Protein AF-A0A2W6Y770-F1 (afdb_monomer_lite)

pLDDT: mean 80.85, std 11.92, range [47.16, 93.75]

Radius of gyration: 29.93 Å; chains: 1; bounding box: 61×35×97 Å

Structure (mmCIF, N/CA/C/O backbone):
data_AF-A0A2W6Y770-F1
#
_entry.id   AF-A0A2W6Y770-F1
#
loop_
_atom_site.group_PDB
_atom_site.id
_atom_site.type_symbol
_atom_site.label_atom_id
_atom_site.label_alt_id
_atom_site.label_comp_id
_atom_site.label_asym_id
_atom_site.label_entity_id
_atom_site.label_seq_id
_atom_site.pdbx_PDB_ins_code
_atom_site.Cartn_x
_atom_site.Cartn_y
_atom_site.Cartn_z
_atom_site.occupancy
_atom_site.B_iso_or_equiv
_atom_site.auth_seq_id
_atom_site.auth_comp_id
_atom_site.auth_asym_id
_atom_site.auth_atom_id
_atom_site.pdbx_PDB_model_num
ATOM 1 N N . MET A 1 1 ? 20.955 4.130 -26.581 1.00 52.50 1 MET A N 1
ATOM 2 C CA . MET A 1 1 ? 20.050 2.988 -26.335 1.00 52.50 1 MET A CA 1
ATOM 3 C C . MET A 1 1 ? 18.951 3.491 -25.414 1.00 52.50 1 MET A C 1
ATOM 5 O O . MET A 1 1 ? 19.266 4.302 -24.551 1.00 52.50 1 MET A O 1
ATOM 9 N N . GLY A 1 2 ? 17.689 3.165 -25.694 1.00 76.75 2 GLY A N 1
ATOM 10 C CA . GLY A 1 2 ? 16.543 3.661 -24.925 1.00 76.75 2 GLY A CA 1
ATOM 11 C C . GLY A 1 2 ? 16.327 2.867 -23.639 1.00 76.75 2 GLY A C 1
ATOM 12 O O . GLY A 1 2 ? 16.864 1.774 -23.494 1.00 76.75 2 GLY A O 1
ATOM 13 N N . ILE A 1 3 ? 15.546 3.434 -22.725 1.00 78.56 3 ILE A N 1
ATOM 14 C CA . ILE A 1 3 ? 15.086 2.757 -21.512 1.00 78.56 3 ILE A CA 1
ATOM 15 C C . ILE A 1 3 ? 13.915 1.858 -21.916 1.00 78.56 3 ILE A C 1
ATOM 17 O O . ILE A 1 3 ? 13.007 2.339 -22.596 1.00 78.56 3 ILE A O 1
ATOM 21 N N . GLU A 1 4 ? 13.923 0.585 -21.523 1.00 82.25 4 GLU A N 1
ATOM 22 C CA . GLU A 1 4 ? 12.773 -0.304 -21.722 1.00 82.25 4 GLU A CA 1
ATOM 23 C C . GLU A 1 4 ? 11.864 -0.245 -20.485 1.00 82.25 4 GLU A C 1
ATOM 25 O O . GLU A 1 4 ? 12.241 -0.762 -19.431 1.00 82.25 4 GLU A O 1
ATOM 30 N N . PRO A 1 5 ? 10.697 0.420 -20.563 1.00 81.00 5 PRO A N 1
ATOM 31 C CA . PRO A 1 5 ? 9.800 0.551 -19.424 1.00 81.00 5 PRO A CA 1
ATOM 32 C C . PRO A 1 5 ? 9.139 -0.786 -19.072 1.00 81.00 5 PRO A C 1
ATOM 34 O O . PRO A 1 5 ? 8.917 -1.638 -19.932 1.00 81.00 5 PRO A O 1
ATOM 37 N N . VAL A 1 6 ? 8.765 -0.933 -17.799 1.00 83.69 6 VAL A N 1
ATOM 38 C CA . VAL A 1 6 ? 8.001 -2.090 -17.310 1.00 83.69 6 VAL A CA 1
ATOM 39 C C . VAL A 1 6 ? 6.655 -2.163 -18.038 1.00 83.69 6 VAL A C 1
ATOM 41 O O . VAL A 1 6 ? 6.003 -1.137 -18.249 1.00 83.69 6 VAL A O 1
ATOM 44 N N . ASN A 1 7 ? 6.219 -3.368 -18.414 1.00 87.75 7 ASN A N 1
ATOM 45 C CA . ASN A 1 7 ? 4.924 -3.558 -19.062 1.00 87.75 7 ASN A CA 1
ATOM 46 C C . ASN A 1 7 ? 3.780 -3.170 -18.099 1.00 87.75 7 ASN A C 1
ATOM 48 O O . ASN A 1 7 ? 3.612 -3.818 -17.062 1.00 87.75 7 ASN A O 1
ATOM 52 N N . PRO A 1 8 ? 2.949 -2.161 -18.429 1.00 85.19 8 PRO A N 1
ATOM 53 C CA . PRO A 1 8 ? 1.912 -1.660 -17.529 1.00 85.19 8 PRO A CA 1
ATOM 54 C C . PRO A 1 8 ? 0.798 -2.673 -17.234 1.00 85.19 8 PRO A C 1
ATOM 56 O O . PRO A 1 8 ? 0.101 -2.524 -16.234 1.00 85.19 8 PRO A O 1
ATOM 59 N N . PHE A 1 9 ? 0.616 -3.697 -18.072 1.00 88.56 9 PHE A N 1
ATOM 60 C CA . PHE A 1 9 ? -0.452 -4.691 -17.914 1.00 88.56 9 PHE A CA 1
ATOM 61 C C . PHE A 1 9 ? -0.051 -5.909 -17.071 1.00 88.56 9 PHE A C 1
ATOM 63 O O . PHE A 1 9 ? -0.874 -6.796 -16.855 1.00 88.56 9 PHE A O 1
ATOM 70 N N . GLU A 1 10 ? 1.190 -5.950 -16.584 1.00 90.44 10 GLU A N 1
ATOM 71 C CA . GLU A 1 10 ? 1.710 -7.044 -15.762 1.00 90.44 10 GLU A CA 1
ATOM 72 C C . GLU A 1 10 ? 1.686 -6.668 -14.268 1.00 90.44 10 GLU A C 1
ATOM 74 O O . GLU A 1 10 ? 0.619 -6.466 -13.681 1.00 90.44 10 GLU A O 1
ATOM 79 N N . LEU A 1 11 ? 2.862 -6.556 -13.639 1.00 87.94 11 LEU A N 1
ATOM 80 C CA . LEU A 1 11 ? 3.017 -6.215 -12.223 1.00 87.94 11 LEU A CA 1
ATOM 81 C C . LEU A 1 11 ? 2.380 -4.858 -11.843 1.00 87.94 11 LEU A C 1
ATOM 83 O O . LEU A 1 11 ? 1.696 -4.818 -10.816 1.00 87.94 11 LEU A O 1
ATOM 87 N N . PRO A 1 12 ? 2.484 -3.778 -12.651 1.00 88.69 12 PRO A N 1
ATOM 88 C CA . PRO A 1 12 ? 1.830 -2.501 -12.340 1.00 88.69 12 PRO A CA 1
ATOM 89 C C . PRO A 1 12 ? 0.300 -2.594 -12.241 1.00 88.69 12 PRO A C 1
ATOM 91 O O . PRO A 1 12 ? -0.317 -1.989 -11.354 1.00 88.69 12 PRO A O 1
ATOM 94 N N . LEU A 1 13 ? -0.335 -3.371 -13.125 1.00 90.25 13 LEU A N 1
ATOM 95 C CA . LEU A 1 13 ? -1.786 -3.564 -13.115 1.00 90.25 13 LEU A CA 1
ATOM 96 C C . LEU A 1 13 ? -2.226 -4.331 -11.868 1.00 90.25 13 LEU A C 1
ATOM 98 O O . LEU A 1 13 ? -3.179 -3.927 -11.198 1.00 90.25 13 LEU A O 1
ATOM 102 N N . LEU A 1 14 ? -1.505 -5.402 -11.523 1.00 90.75 14 LEU A N 1
ATOM 103 C CA . LEU A 1 14 ? -1.757 -6.167 -10.303 1.00 90.75 14 LEU A CA 1
ATOM 104 C C . LEU A 1 14 ? -1.657 -5.272 -9.059 1.00 90.75 14 LEU A C 1
ATOM 106 O O . LEU A 1 14 ? -2.557 -5.274 -8.217 1.00 90.75 14 LEU A O 1
ATOM 110 N N . ASN A 1 15 ? -0.610 -4.451 -8.985 1.00 90.81 15 ASN A N 1
ATOM 111 C CA . ASN A 1 15 ? -0.405 -3.490 -7.904 1.00 90.81 15 ASN A CA 1
ATOM 112 C C . ASN A 1 15 ? -1.552 -2.472 -7.801 1.00 90.81 15 ASN A C 1
ATOM 114 O O . ASN A 1 15 ? -2.021 -2.175 -6.700 1.00 90.81 15 ASN A O 1
ATOM 118 N N . THR A 1 16 ? -2.078 -2.007 -8.936 1.00 90.44 16 THR A N 1
ATOM 119 C CA . THR A 1 16 ? -3.246 -1.112 -8.977 1.00 90.44 16 THR A CA 1
ATOM 120 C C . THR A 1 16 ? -4.503 -1.788 -8.424 1.00 90.44 16 THR A C 1
ATOM 122 O O . THR A 1 16 ? -5.224 -1.196 -7.617 1.00 90.44 16 THR A O 1
ATOM 125 N N . VAL A 1 17 ? -4.760 -3.043 -8.803 1.00 93.75 17 VAL A N 1
ATOM 126 C CA . VAL A 1 17 ? -5.908 -3.816 -8.296 1.00 93.75 17 VAL A CA 1
ATOM 127 C C . VAL A 1 17 ? -5.800 -4.041 -6.786 1.00 93.75 17 VAL A C 1
ATOM 129 O O . VAL A 1 17 ? -6.798 -3.891 -6.073 1.00 93.75 17 VAL A O 1
ATOM 132 N N . ILE A 1 18 ? -4.603 -4.352 -6.280 1.00 92.31 18 ILE A N 1
ATOM 133 C CA . ILE A 1 18 ? -4.359 -4.525 -4.841 1.00 92.31 18 ILE A CA 1
ATOM 134 C C . ILE A 1 18 ? -4.618 -3.213 -4.091 1.00 92.31 18 ILE A C 1
ATOM 136 O O . ILE A 1 18 ? -5.322 -3.219 -3.078 1.00 92.31 18 ILE A O 1
ATOM 140 N N . LEU A 1 19 ? -4.115 -2.082 -4.598 1.00 88.69 19 LEU A N 1
ATOM 141 C CA . LEU A 1 19 ? -4.337 -0.768 -3.990 1.00 88.69 19 LEU A CA 1
ATOM 142 C C . LEU A 1 19 ? -5.822 -0.395 -3.955 1.00 88.69 19 LEU A C 1
ATOM 144 O O . LEU A 1 19 ? -6.330 -0.027 -2.894 1.00 88.69 19 LEU A O 1
ATOM 148 N N . LEU A 1 20 ? -6.542 -0.547 -5.069 1.00 92.69 20 LEU A N 1
ATOM 149 C CA . LEU A 1 20 ? -7.982 -0.274 -5.124 1.00 92.69 20 LEU A CA 1
ATOM 150 C C . LEU A 1 20 ? -8.767 -1.171 -4.161 1.00 92.69 20 LEU A C 1
ATOM 152 O O . LEU A 1 20 ? -9.645 -0.694 -3.439 1.00 92.69 20 LEU A O 1
ATOM 156 N N . SER A 1 21 ? -8.402 -2.452 -4.088 1.00 93.38 21 SER A N 1
ATOM 157 C CA . SER A 1 21 ? -9.007 -3.398 -3.148 1.00 93.38 21 SER A CA 1
ATOM 158 C C . SER A 1 21 ? -8.743 -2.995 -1.692 1.00 93.38 21 SER A C 1
ATOM 160 O O . SER A 1 21 ? -9.653 -3.054 -0.866 1.00 93.38 21 SER A O 1
ATOM 162 N N . SER A 1 22 ? -7.541 -2.497 -1.379 1.00 90.62 22 SER A N 1
ATOM 163 C CA . SER A 1 22 ? -7.210 -1.978 -0.044 1.00 90.62 22 SER A CA 1
ATOM 164 C C . SER A 1 22 ? -8.031 -0.727 0.320 1.00 90.62 22 SER A C 1
ATOM 166 O O . SER A 1 22 ? -8.484 -0.570 1.456 1.00 90.62 22 SER A O 1
ATOM 168 N N . GLY A 1 23 ? -8.316 0.130 -0.668 1.00 88.38 23 GLY A N 1
ATOM 169 C CA . GLY A 1 23 ? -9.214 1.279 -0.527 1.00 88.38 23 GLY A CA 1
ATOM 170 C C . GLY A 1 23 ? -10.654 0.864 -0.201 1.00 88.38 23 GLY A C 1
ATOM 171 O O . GLY A 1 23 ? -11.320 1.473 0.645 1.00 88.38 23 GLY A O 1
ATOM 172 N N . ALA A 1 24 ? -11.131 -0.223 -0.811 1.00 93.19 24 ALA A N 1
ATOM 173 C CA . ALA A 1 24 ? -12.440 -0.788 -0.499 1.00 93.19 24 ALA A CA 1
ATOM 174 C C . ALA A 1 24 ? -12.488 -1.373 0.926 1.00 93.19 24 ALA A C 1
ATOM 176 O O . ALA A 1 24 ? -13.443 -1.111 1.666 1.00 93.19 24 ALA A O 1
ATOM 177 N N . THR A 1 25 ? -11.452 -2.105 1.358 1.00 92.44 25 THR A N 1
ATOM 178 C CA . THR A 1 25 ? -11.412 -2.709 2.704 1.00 92.44 25 THR A CA 1
ATOM 179 C C . THR A 1 25 ? -11.328 -1.670 3.820 1.00 92.44 25 THR A C 1
ATOM 181 O O . THR A 1 25 ? -11.972 -1.848 4.859 1.00 92.44 25 THR A O 1
ATOM 184 N N . ILE A 1 26 ? -10.610 -0.558 3.618 1.00 89.62 26 ILE A N 1
ATOM 185 C CA . ILE A 1 26 ? -10.562 0.518 4.619 1.00 89.62 26 ILE A CA 1
ATOM 186 C C . ILE A 1 26 ? -11.874 1.308 4.663 1.00 89.62 26 ILE A C 1
ATOM 188 O O . ILE A 1 26 ? -12.318 1.699 5.741 1.00 89.62 26 ILE A O 1
ATOM 192 N N . THR A 1 27 ? -12.552 1.471 3.521 1.00 92.38 27 THR A N 1
ATOM 193 C CA . THR A 1 27 ? -13.893 2.078 3.468 1.00 92.38 27 THR A CA 1
ATOM 194 C C . THR A 1 27 ? -14.910 1.222 4.222 1.00 92.38 27 THR A C 1
ATOM 196 O O . THR A 1 27 ? -15.711 1.745 5.001 1.00 92.38 27 THR A O 1
ATOM 199 N N . TYR A 1 28 ? -14.835 -0.103 4.067 1.00 92.81 28 TYR A N 1
ATOM 200 C CA . TYR A 1 28 ? -15.619 -1.041 4.868 1.00 92.81 28 TYR A CA 1
ATOM 201 C C . TYR A 1 28 ? -15.318 -0.889 6.365 1.00 92.81 28 TYR A C 1
ATOM 203 O O . TYR A 1 28 ? -16.246 -0.741 7.161 1.00 92.81 28 TYR A O 1
ATOM 211 N N . ALA A 1 29 ? -14.037 -0.838 6.748 1.00 87.94 29 ALA A N 1
ATOM 212 C CA . ALA A 1 29 ? -13.633 -0.644 8.140 1.00 87.94 29 ALA A CA 1
ATOM 213 C C . ALA A 1 29 ? -14.201 0.657 8.734 1.00 87.94 29 ALA A C 1
ATOM 215 O O . ALA A 1 29 ? -14.720 0.660 9.853 1.00 87.94 29 ALA A O 1
ATOM 216 N N . HIS A 1 30 ? -14.141 1.748 7.967 1.00 87.12 30 HIS A N 1
ATOM 217 C CA . HIS A 1 30 ? -14.680 3.050 8.347 1.00 87.12 30 HIS A CA 1
ATOM 218 C C . HIS A 1 30 ? -16.200 2.999 8.552 1.00 87.12 30 HIS A C 1
ATOM 220 O O . HIS A 1 30 ? -16.711 3.467 9.570 1.00 87.12 30 HIS A O 1
ATOM 226 N N . HIS A 1 31 ? -16.930 2.365 7.636 1.00 91.25 31 HIS A N 1
ATOM 227 C CA . HIS A 1 31 ? -18.378 2.229 7.756 1.00 91.25 31 HIS A CA 1
ATOM 228 C C . HIS A 1 31 ? -18.797 1.316 8.924 1.00 91.25 31 HIS A C 1
ATOM 230 O O . HIS A 1 31 ? -19.748 1.638 9.639 1.00 91.25 31 HIS A O 1
ATOM 236 N N . SER A 1 32 ? -18.069 0.224 9.184 1.00 89.88 32 SER A N 1
ATOM 237 C CA . SER A 1 32 ? -18.272 -0.610 10.379 1.00 89.88 32 SER A CA 1
ATOM 238 C C . SER A 1 32 ? -18.027 0.172 11.670 1.00 89.88 32 SER A C 1
ATOM 240 O O . SER A 1 32 ? -18.789 0.023 12.625 1.00 89.88 32 SER A O 1
ATOM 242 N N . LEU A 1 33 ? -17.022 1.057 11.691 1.00 86.06 33 LEU A N 1
ATOM 243 C CA . LEU A 1 33 ? -16.740 1.909 12.845 1.00 86.06 33 LEU A CA 1
ATOM 244 C C . LEU A 1 33 ? -17.892 2.883 13.135 1.00 86.06 33 LEU A C 1
ATOM 246 O O . LEU A 1 33 ? -18.288 3.012 14.292 1.00 86.06 33 LEU A O 1
ATOM 250 N N . ILE A 1 34 ? -18.465 3.514 12.101 1.00 88.50 34 ILE A N 1
ATOM 251 C CA . ILE A 1 34 ? -19.632 4.410 12.232 1.00 88.50 34 ILE A CA 1
ATOM 252 C C . ILE A 1 34 ? -20.856 3.653 12.765 1.00 88.50 34 ILE A C 1
ATOM 254 O O . ILE A 1 34 ? -21.598 4.176 13.592 1.00 88.50 34 ILE A O 1
ATOM 258 N N . LYS A 1 35 ? -21.049 2.401 12.338 1.00 91.38 35 LYS A N 1
ATOM 259 C CA . LYS A 1 35 ? -22.137 1.529 12.811 1.00 91.38 35 LYS A CA 1
ATOM 260 C C . LYS A 1 35 ? -21.926 0.966 14.222 1.00 91.38 35 LYS A C 1
ATOM 262 O O . LYS A 1 35 ? -22.785 0.240 14.712 1.00 91.38 35 LYS A O 1
ATOM 267 N N . GLY A 1 36 ? -20.793 1.252 14.867 1.00 88.38 36 GLY A N 1
ATOM 268 C CA . GLY A 1 36 ? -20.438 0.687 16.171 1.00 88.38 36 GLY A CA 1
ATOM 269 C C . GLY A 1 36 ? -19.980 -0.778 16.125 1.00 88.38 36 GLY A C 1
ATOM 270 O O . GLY A 1 36 ? -19.711 -1.364 17.176 1.00 88.38 36 GLY A O 1
ATOM 271 N N . ASP A 1 37 ? -19.832 -1.376 14.937 1.00 89.88 37 ASP A N 1
ATOM 272 C CA . ASP A 1 37 ? -19.287 -2.725 14.776 1.00 89.88 37 ASP A CA 1
ATOM 273 C C . ASP A 1 37 ? -17.757 -2.701 14.863 1.00 89.88 37 ASP A C 1
ATOM 275 O O . ASP A 1 37 ? -17.018 -2.571 13.879 1.00 89.88 37 ASP A O 1
ATOM 279 N N . ARG A 1 38 ? -17.268 -2.868 16.093 1.00 86.00 38 ARG A N 1
ATOM 280 C CA . ARG A 1 38 ? -15.834 -2.913 16.383 1.00 86.00 38 ARG A CA 1
ATOM 281 C C . ARG A 1 38 ? -15.129 -4.088 15.701 1.00 86.00 38 ARG A C 1
ATOM 283 O O . ARG A 1 38 ? -13.967 -3.939 15.326 1.00 86.00 38 ARG A O 1
ATOM 290 N N . LYS A 1 39 ? -15.784 -5.246 15.557 1.00 85.94 39 LYS A N 1
ATOM 291 C CA . LYS A 1 39 ? -15.154 -6.425 14.941 1.00 85.94 39 LYS A CA 1
ATOM 292 C C . LYS A 1 39 ? -14.947 -6.179 13.449 1.00 85.94 39 LYS A C 1
ATOM 294 O O . LYS A 1 39 ? -13.827 -6.346 12.973 1.00 85.94 39 LYS A O 1
ATOM 299 N N . GLY A 1 40 ? -15.973 -5.694 12.747 1.00 87.06 40 GLY A N 1
ATOM 300 C CA . GLY A 1 40 ? -15.879 -5.319 11.334 1.00 87.06 40 GLY A CA 1
ATOM 301 C C . GLY A 1 40 ? -14.813 -4.254 11.065 1.00 87.06 40 GLY A C 1
ATOM 302 O O . GLY A 1 40 ? -14.013 -4.410 10.143 1.00 87.06 40 GLY A O 1
ATOM 303 N N . ALA A 1 41 ? -14.721 -3.232 11.923 1.00 85.44 41 ALA A N 1
ATOM 304 C CA . ALA A 1 41 ? -13.697 -2.191 11.807 1.00 85.44 41 ALA A CA 1
ATOM 305 C C . ALA A 1 41 ? -12.267 -2.747 11.947 1.00 85.44 41 ALA A C 1
ATOM 307 O O . ALA A 1 41 ? -11.375 -2.399 11.169 1.00 85.44 41 ALA A O 1
ATOM 308 N N . ILE A 1 42 ? -12.046 -3.645 12.914 1.00 85.25 42 ILE A N 1
ATOM 309 C CA . ILE A 1 42 ? -10.743 -4.295 13.113 1.00 85.25 42 ILE A CA 1
ATOM 310 C C . ILE A 1 42 ? -10.410 -5.197 11.921 1.00 85.25 42 ILE A C 1
ATOM 312 O O . ILE A 1 42 ? -9.320 -5.073 11.366 1.00 85.25 42 ILE A O 1
ATOM 316 N N . TYR A 1 43 ? -11.337 -6.056 11.484 1.00 88.69 43 TYR A N 1
ATOM 317 C CA . TYR A 1 43 ? -11.094 -6.955 10.354 1.00 88.69 43 TYR A CA 1
ATOM 318 C C . TYR A 1 43 ? -10.800 -6.194 9.060 1.00 88.69 43 TYR A C 1
ATOM 320 O O . TYR A 1 43 ? -9.809 -6.497 8.401 1.00 88.69 43 TYR A O 1
ATOM 328 N N . GLY A 1 44 ? -11.587 -5.167 8.722 1.00 90.06 44 GLY A N 1
ATOM 329 C CA . GLY A 1 44 ? -11.344 -4.362 7.520 1.00 90.06 44 GLY A CA 1
ATOM 330 C C . GLY A 1 44 ? -9.985 -3.651 7.548 1.00 90.06 44 GLY A C 1
ATOM 331 O O . GLY A 1 44 ? -9.281 -3.607 6.537 1.00 90.06 44 GLY A O 1
ATOM 332 N N . THR A 1 45 ? -9.561 -3.174 8.722 1.00 85.94 45 THR A N 1
ATOM 333 C CA . THR A 1 45 ? -8.229 -2.574 8.897 1.00 85.94 45 THR A CA 1
ATOM 334 C C . THR A 1 45 ? -7.116 -3.614 8.719 1.00 85.94 45 THR A C 1
ATOM 336 O O . THR A 1 45 ? -6.144 -3.345 8.020 1.00 85.94 45 THR A O 1
ATOM 339 N N . ILE A 1 46 ? -7.267 -4.819 9.284 1.00 88.44 46 ILE A N 1
ATOM 340 C CA . ILE A 1 46 ? -6.296 -5.917 9.124 1.00 88.44 46 ILE A CA 1
ATOM 341 C C . ILE A 1 46 ? -6.155 -6.314 7.650 1.00 88.44 46 ILE A C 1
ATOM 343 O O . ILE A 1 46 ? -5.033 -6.410 7.156 1.00 88.44 46 ILE A O 1
ATOM 347 N N . PHE A 1 47 ? -7.269 -6.494 6.932 1.00 91.00 47 PHE A N 1
ATOM 348 C CA . PHE A 1 47 ? -7.231 -6.805 5.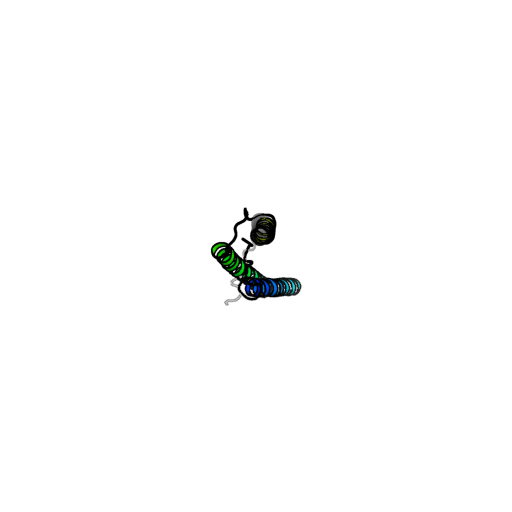500 1.00 91.00 47 PHE A CA 1
ATOM 349 C C . PHE A 1 47 ? -6.536 -5.704 4.696 1.00 91.00 47 PHE A C 1
ATOM 351 O O . PHE A 1 47 ? -5.697 -6.008 3.855 1.00 91.00 47 PHE A O 1
ATOM 358 N N . THR A 1 48 ? -6.804 -4.434 5.007 1.00 90.44 48 THR A N 1
ATOM 359 C CA . THR A 1 48 ? -6.129 -3.298 4.358 1.00 90.44 48 THR A CA 1
ATOM 360 C C . THR A 1 48 ? -4.608 -3.375 4.528 1.00 90.44 48 THR A C 1
ATOM 362 O O . THR A 1 48 ? -3.871 -3.240 3.553 1.00 90.44 48 THR A O 1
ATOM 365 N N . VAL A 1 49 ? -4.125 -3.643 5.747 1.00 86.69 49 VAL A N 1
ATOM 366 C CA . VAL A 1 49 ? -2.685 -3.772 6.038 1.00 86.69 49 VAL A CA 1
ATOM 367 C C . VAL A 1 49 ? -2.069 -4.982 5.330 1.00 86.69 49 VAL A C 1
ATOM 369 O O . VAL A 1 49 ? -0.945 -4.901 4.831 1.00 86.69 49 VAL A O 1
ATOM 372 N N . LEU A 1 50 ? -2.802 -6.093 5.247 1.00 90.19 50 LEU A N 1
ATOM 373 C CA . LEU A 1 50 ? -2.355 -7.292 4.543 1.00 90.19 50 LEU A CA 1
ATOM 374 C C . LEU A 1 50 ? -2.200 -7.024 3.041 1.00 90.19 50 LEU A C 1
ATOM 376 O O . LEU A 1 50 ? -1.150 -7.324 2.477 1.00 90.19 50 LEU A O 1
ATOM 380 N N . LEU A 1 51 ? -3.193 -6.390 2.408 1.00 89.81 51 LEU A N 1
ATOM 381 C CA . LEU A 1 51 ? -3.120 -6.005 0.995 1.00 89.81 51 LEU A CA 1
ATOM 382 C C . LEU A 1 51 ? -1.972 -5.016 0.739 1.00 89.81 51 LEU A C 1
ATOM 384 O O . LEU A 1 51 ? -1.222 -5.189 -0.218 1.00 89.81 51 LEU A O 1
ATOM 388 N N . ALA A 1 52 ? -1.770 -4.033 1.621 1.00 86.62 52 ALA A N 1
ATOM 389 C CA . ALA A 1 52 ? -0.649 -3.096 1.526 1.00 86.62 52 ALA A CA 1
ATOM 390 C C . ALA A 1 52 ? 0.729 -3.780 1.645 1.00 86.62 52 ALA A C 1
ATOM 392 O O . ALA A 1 52 ? 1.680 -3.408 0.953 1.00 86.62 52 ALA A O 1
ATOM 393 N N . SER A 1 53 ? 0.841 -4.805 2.494 1.00 87.50 53 SER A N 1
ATOM 394 C CA . SER A 1 53 ? 2.066 -5.607 2.621 1.00 87.50 53 SER A CA 1
ATOM 395 C C . SER A 1 53 ? 2.353 -6.393 1.340 1.00 87.50 53 SER A C 1
ATOM 397 O O . SER A 1 53 ? 3.488 -6.410 0.869 1.00 87.50 53 SER A O 1
ATOM 399 N N . ILE A 1 54 ? 1.315 -6.985 0.737 1.00 91.75 54 ILE A N 1
ATOM 400 C CA . ILE A 1 54 ? 1.422 -7.698 -0.545 1.00 91.75 54 ILE A CA 1
ATOM 401 C C . ILE A 1 54 ? 1.831 -6.738 -1.671 1.00 91.75 54 ILE A C 1
ATOM 403 O O . ILE A 1 54 ? 2.731 -7.060 -2.442 1.00 91.75 54 ILE A O 1
ATOM 407 N N . PHE A 1 55 ? 1.236 -5.543 -1.734 1.00 89.94 55 PHE A N 1
ATOM 408 C CA . PHE A 1 55 ? 1.645 -4.493 -2.674 1.00 89.94 55 PHE A CA 1
ATOM 409 C C . PHE A 1 55 ? 3.131 -4.140 -2.513 1.00 89.94 55 PHE A C 1
ATOM 411 O O . PHE A 1 55 ? 3.868 -4.111 -3.492 1.00 89.94 55 PHE A O 1
ATOM 418 N N . THR A 1 56 ? 3.597 -3.942 -1.275 1.00 87.81 56 THR A N 1
ATOM 419 C CA . THR A 1 56 ? 5.004 -3.601 -0.999 1.00 87.81 56 THR A CA 1
ATOM 420 C C . THR A 1 56 ? 5.957 -4.703 -1.469 1.00 87.81 56 THR A C 1
ATOM 422 O O . THR A 1 56 ? 7.017 -4.411 -2.021 1.00 87.81 56 THR A O 1
ATOM 425 N N . PHE A 1 57 ? 5.571 -5.970 -1.297 1.00 90.62 57 PHE A N 1
ATOM 426 C CA . PHE A 1 57 ? 6.339 -7.105 -1.802 1.00 90.62 57 PHE A CA 1
ATOM 427 C C . PHE A 1 57 ? 6.446 -7.089 -3.335 1.00 90.62 57 PHE A C 1
ATOM 429 O O . PHE A 1 57 ? 7.554 -7.137 -3.867 1.00 90.62 57 PHE A O 1
ATOM 436 N N . PHE A 1 58 ? 5.323 -6.963 -4.049 1.00 91.06 58 PHE A N 1
ATOM 437 C CA . PHE A 1 58 ? 5.334 -6.925 -5.516 1.00 91.06 58 PHE A CA 1
ATOM 438 C C . PHE A 1 58 ? 6.042 -5.687 -6.075 1.00 91.06 58 PHE A C 1
ATOM 440 O O . PHE A 1 58 ? 6.741 -5.798 -7.078 1.00 91.06 58 PHE A O 1
ATOM 447 N N . GLN A 1 59 ? 5.941 -4.537 -5.403 1.00 90.62 59 GLN A N 1
ATOM 448 C CA . GLN A 1 59 ? 6.696 -3.333 -5.756 1.00 90.62 59 GLN A CA 1
ATOM 449 C C . GLN A 1 59 ? 8.214 -3.557 -5.636 1.00 90.62 59 GLN A C 1
ATOM 451 O O . GLN A 1 59 ? 8.981 -3.105 -6.483 1.00 90.62 59 GLN A O 1
ATOM 456 N N . GLY A 1 60 ? 8.663 -4.299 -4.617 1.00 89.38 60 GLY A N 1
ATOM 457 C CA . GLY A 1 60 ? 10.069 -4.690 -4.475 1.00 89.38 60 GLY A CA 1
ATOM 458 C C . GLY A 1 60 ? 10.540 -5.646 -5.576 1.00 89.38 60 GLY A C 1
ATOM 459 O O . GLY A 1 60 ? 11.651 -5.496 -6.085 1.00 89.38 60 GLY A O 1
ATOM 460 N N . VAL A 1 61 ? 9.687 -6.592 -5.987 1.00 91.50 61 VAL A N 1
ATOM 461 C CA . VAL A 1 61 ? 9.974 -7.481 -7.126 1.00 91.50 61 VAL A CA 1
ATOM 462 C C . VAL A 1 61 ? 10.112 -6.672 -8.411 1.00 91.50 61 VAL A C 1
ATOM 464 O O . VAL A 1 61 ? 11.107 -6.842 -9.112 1.00 91.50 61 VAL A O 1
ATOM 467 N N . GLU A 1 62 ? 9.184 -5.753 -8.683 1.00 89.75 62 GLU A N 1
ATOM 468 C CA . GLU A 1 62 ? 9.239 -4.859 -9.844 1.00 89.75 62 GLU A CA 1
ATOM 469 C C . GLU A 1 62 ? 10.561 -4.080 -9.897 1.00 89.75 62 GLU A C 1
ATOM 471 O O . GLU A 1 62 ? 11.224 -4.056 -10.934 1.00 89.75 62 GLU A O 1
ATOM 476 N N . TYR A 1 63 ? 11.007 -3.523 -8.768 1.00 90.00 63 TYR A N 1
ATO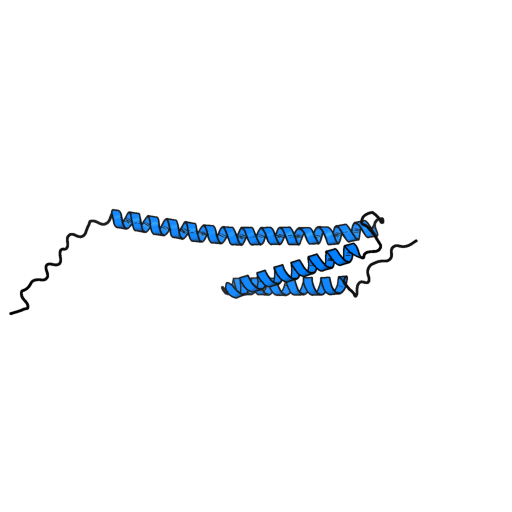M 477 C CA . TYR A 1 63 ? 12.296 -2.831 -8.695 1.00 90.00 63 TYR A CA 1
ATOM 478 C C . TYR A 1 63 ? 13.486 -3.747 -8.997 1.00 90.00 63 TYR A C 1
ATOM 480 O O . TYR A 1 63 ? 14.448 -3.304 -9.616 1.00 90.00 63 TYR A O 1
ATOM 488 N N . SER A 1 64 ? 13.433 -5.015 -8.577 1.00 88.75 64 SER A N 1
ATOM 489 C CA . SER A 1 64 ? 14.534 -5.966 -8.781 1.00 88.75 64 SER A CA 1
ATOM 490 C C . SER A 1 64 ? 14.673 -6.466 -10.221 1.00 88.75 64 SER A C 1
ATOM 492 O O . SER A 1 64 ? 15.773 -6.832 -10.628 1.00 88.75 64 SER A O 1
ATOM 494 N N . VAL A 1 65 ? 13.576 -6.486 -10.986 1.00 88.44 65 VAL A N 1
ATOM 495 C CA . VAL A 1 65 ? 13.553 -6.964 -12.382 1.00 88.44 65 VAL A CA 1
ATOM 496 C C . VAL A 1 65 ? 13.569 -5.828 -13.407 1.00 88.44 65 VAL A C 1
ATOM 498 O O . VAL A 1 65 ? 13.645 -6.087 -14.606 1.00 88.44 65 VAL A O 1
ATOM 501 N N . SER A 1 66 ? 13.493 -4.575 -12.953 1.00 88.31 66 SER A N 1
ATOM 502 C CA . SER A 1 66 ? 13.544 -3.398 -13.822 1.00 88.31 66 SER A CA 1
ATOM 503 C C . SER A 1 66 ? 14.898 -3.303 -14.529 1.00 88.31 66 SER A C 1
ATOM 505 O O . SER A 1 66 ? 15.951 -3.430 -13.908 1.00 88.31 66 SER A O 1
ATOM 507 N N . SER A 1 67 ? 14.875 -3.031 -15.835 1.00 88.62 67 SER A N 1
ATOM 508 C CA . SER A 1 67 ? 16.077 -2.842 -16.665 1.00 88.62 67 SER A CA 1
ATOM 509 C C . SER A 1 67 ? 16.781 -1.500 -16.420 1.00 88.62 67 SER A C 1
ATOM 511 O O . SER A 1 67 ? 17.847 -1.248 -16.980 1.00 88.62 67 SER A O 1
ATOM 513 N N . PHE A 1 68 ? 16.177 -0.641 -15.597 1.00 89.69 68 PHE A N 1
ATOM 514 C CA . PHE A 1 68 ? 16.618 0.710 -15.291 1.00 89.69 68 PHE A CA 1
ATOM 515 C C . PHE A 1 68 ? 16.641 0.957 -13.781 1.00 89.69 68 PHE A C 1
ATOM 517 O O . PHE A 1 68 ? 15.951 0.318 -12.987 1.00 89.69 68 PHE A O 1
ATOM 524 N N . THR A 1 69 ? 17.444 1.931 -13.396 1.00 88.94 69 THR A N 1
ATOM 525 C CA . THR A 1 69 ? 17.750 2.338 -12.032 1.00 88.94 69 THR A CA 1
ATOM 526 C C . THR A 1 69 ? 17.301 3.777 -11.795 1.00 88.94 69 THR A C 1
ATOM 528 O O . THR A 1 69 ? 16.937 4.510 -12.717 1.00 88.94 69 THR A O 1
ATOM 531 N N . ILE A 1 70 ? 17.365 4.224 -10.540 1.00 90.50 70 ILE A N 1
ATOM 532 C CA . ILE A 1 70 ? 17.070 5.618 -10.184 1.00 90.50 70 ILE A CA 1
ATOM 533 C C . ILE A 1 70 ? 17.979 6.622 -10.910 1.00 90.50 70 ILE A C 1
ATOM 535 O O . ILE A 1 70 ? 17.569 7.755 -11.139 1.00 90.50 70 ILE A O 1
ATOM 539 N N . SER A 1 71 ? 19.187 6.209 -11.301 1.00 90.88 71 SER A N 1
ATOM 540 C CA . SER A 1 71 ? 20.176 7.066 -11.961 1.00 90.88 71 SER A CA 1
ATOM 541 C C . SER A 1 71 ? 19.976 7.177 -13.477 1.00 90.88 71 SER A C 1
ATOM 543 O O . SER A 1 71 ? 20.665 7.976 -14.114 1.00 90.88 71 SER A O 1
ATOM 545 N N . ASP A 1 72 ? 19.029 6.433 -14.063 1.00 88.75 72 ASP A N 1
ATOM 546 C CA . ASP A 1 72 ? 18.795 6.387 -15.514 1.00 88.75 72 ASP A CA 1
ATOM 547 C C . ASP A 1 72 ? 17.924 7.553 -16.004 1.00 88.75 72 ASP A C 1
ATOM 549 O O . ASP A 1 72 ? 16.818 7.404 -16.537 1.00 88.75 72 ASP A O 1
ATOM 553 N N . GLY A 1 73 ? 18.460 8.759 -15.807 1.00 88.62 73 GLY A N 1
ATOM 554 C CA . GLY A 1 73 ? 17.870 10.012 -16.257 1.00 88.62 73 GLY A CA 1
ATOM 555 C C . GLY A 1 73 ? 16.521 10.316 -15.610 1.00 88.62 73 GLY A C 1
ATOM 556 O O . GLY A 1 73 ? 16.168 9.784 -14.557 1.00 88.62 73 GLY A O 1
ATOM 557 N N . VAL A 1 74 ? 15.763 11.206 -16.255 1.00 90.25 74 VAL A N 1
ATOM 558 C CA . VAL A 1 74 ? 14.500 11.749 -15.724 1.00 90.25 74 VAL A CA 1
ATOM 559 C C . VAL A 1 74 ? 13.439 10.661 -15.539 1.00 90.25 74 VAL A C 1
ATOM 561 O O . VAL A 1 74 ? 12.694 10.689 -14.567 1.00 90.25 74 VAL A O 1
ATOM 564 N N . PHE A 1 75 ? 13.381 9.676 -16.440 1.00 87.75 75 PHE A N 1
ATOM 565 C CA . PHE A 1 75 ? 12.400 8.594 -16.353 1.00 87.75 75 PHE A CA 1
ATOM 566 C C . PHE A 1 75 ? 12.621 7.724 -15.109 1.00 87.75 75 PHE A C 1
ATOM 568 O O . PHE A 1 75 ? 11.694 7.562 -14.316 1.00 87.75 75 PHE A O 1
ATOM 575 N N . GLY A 1 76 ? 13.848 7.227 -14.901 1.00 87.06 76 GLY A N 1
ATOM 576 C CA . GLY A 1 76 ? 14.187 6.416 -13.731 1.00 87.06 76 GLY A CA 1
ATOM 577 C C . GLY A 1 76 ? 13.973 7.183 -12.426 1.00 87.06 76 GLY A C 1
ATOM 578 O O . GLY A 1 76 ? 13.297 6.691 -11.521 1.00 87.06 76 GLY A O 1
ATOM 579 N N . THR A 1 77 ? 14.451 8.431 -12.347 1.00 89.56 77 THR A N 1
ATOM 580 C CA . THR A 1 77 ? 14.237 9.262 -11.146 1.00 89.56 77 THR A CA 1
ATOM 581 C C . THR A 1 77 ? 12.755 9.488 -10.856 1.00 89.56 77 THR A C 1
ATOM 583 O O . THR A 1 77 ? 12.332 9.273 -9.722 1.00 89.56 77 THR A O 1
ATOM 586 N N . CYS A 1 78 ? 11.944 9.881 -11.844 1.00 88.94 78 CYS A N 1
ATOM 587 C CA . CYS A 1 78 ? 10.510 10.098 -11.634 1.00 88.94 78 CYS A CA 1
ATOM 588 C C . CYS A 1 78 ? 9.776 8.813 -11.227 1.00 88.94 78 CYS A C 1
ATOM 590 O O . CYS A 1 78 ? 8.935 8.861 -10.327 1.00 88.94 78 CYS A O 1
ATOM 592 N N . PHE A 1 79 ? 10.109 7.676 -11.846 1.00 87.62 79 PHE A N 1
ATOM 593 C CA . PHE A 1 79 ? 9.503 6.383 -11.532 1.00 87.62 79 PHE A CA 1
ATOM 594 C C . PHE A 1 79 ? 9.770 5.973 -10.080 1.00 87.62 79 PHE A C 1
ATOM 596 O O . PHE A 1 79 ? 8.821 5.822 -9.308 1.00 87.62 79 PHE A O 1
ATOM 603 N N . PHE A 1 80 ? 11.045 5.854 -9.685 1.00 87.94 80 PHE A N 1
ATOM 604 C CA . PHE A 1 80 ? 11.430 5.390 -8.346 1.00 87.94 80 PHE A CA 1
ATOM 605 C C . PHE A 1 80 ? 11.063 6.394 -7.247 1.00 87.94 80 PHE A C 1
ATOM 607 O O . PHE A 1 80 ? 10.716 5.988 -6.139 1.00 87.94 80 PHE A O 1
ATOM 614 N N . PHE A 1 81 ? 11.100 7.701 -7.531 1.00 89.25 81 PHE A N 1
ATOM 615 C CA . PHE A 1 81 ? 10.694 8.712 -6.555 1.00 89.25 81 PHE A CA 1
ATOM 616 C C . PHE A 1 81 ? 9.181 8.683 -6.307 1.00 89.25 81 PHE A C 1
ATOM 618 O O . PHE A 1 81 ? 8.753 8.686 -5.153 1.00 89.25 81 PHE A O 1
ATOM 625 N N . GLY A 1 82 ? 8.364 8.608 -7.365 1.00 85.81 82 GLY A N 1
ATOM 626 C CA . GLY A 1 82 ? 6.904 8.573 -7.237 1.00 85.81 82 GLY A CA 1
ATOM 627 C C . GLY A 1 82 ? 6.405 7.323 -6.509 1.00 85.81 82 GLY A C 1
ATOM 628 O O . GLY A 1 82 ? 5.626 7.418 -5.558 1.00 85.81 82 GLY A O 1
ATOM 629 N N . THR A 1 83 ? 6.899 6.153 -6.913 1.00 85.88 83 THR A N 1
ATOM 630 C CA . THR A 1 83 ? 6.523 4.860 -6.318 1.00 85.88 83 THR A CA 1
ATOM 631 C C . THR A 1 83 ? 7.137 4.666 -4.925 1.00 85.88 83 THR A C 1
ATOM 633 O O . THR A 1 83 ? 6.451 4.239 -3.993 1.00 85.88 83 THR A O 1
ATOM 636 N N . GLY A 1 84 ? 8.393 5.079 -4.725 1.00 82.00 84 GLY A N 1
ATOM 637 C CA . GLY A 1 84 ? 9.084 5.008 -3.436 1.00 82.00 84 GLY A CA 1
ATOM 638 C C . GLY A 1 84 ? 8.476 5.918 -2.367 1.00 82.00 84 GLY A C 1
ATOM 639 O O . GLY A 1 84 ? 8.271 5.482 -1.232 1.00 82.00 84 GLY A O 1
ATOM 640 N N . PHE A 1 85 ? 8.116 7.157 -2.717 1.00 80.00 85 PHE A N 1
ATOM 641 C CA . PHE A 1 85 ? 7.462 8.069 -1.775 1.00 80.00 85 PHE A CA 1
ATOM 642 C C . PHE A 1 85 ? 6.065 7.576 -1.376 1.00 80.00 85 PHE A C 1
ATOM 644 O O . PHE A 1 85 ? 5.694 7.654 -0.205 1.00 80.00 85 PHE A O 1
ATOM 651 N N . HIS A 1 86 ? 5.313 6.991 -2.313 1.00 80.31 86 HI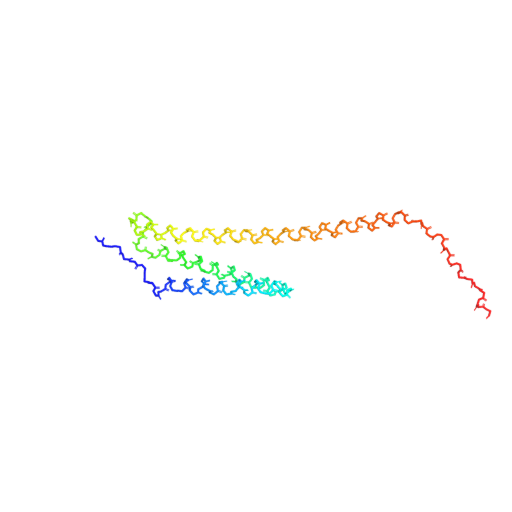S A N 1
ATOM 652 C CA . HIS A 1 86 ? 4.033 6.354 -2.002 1.00 80.31 86 HIS A CA 1
ATOM 653 C C . HIS A 1 86 ? 4.188 5.217 -0.973 1.00 80.31 86 HIS A C 1
ATOM 655 O O . HIS A 1 86 ? 3.412 5.133 -0.018 1.00 80.31 86 HIS A O 1
ATOM 661 N N . GLY A 1 87 ? 5.244 4.404 -1.099 1.00 75.12 87 GLY A N 1
ATOM 662 C CA . GLY A 1 87 ? 5.585 3.363 -0.124 1.00 75.12 87 GLY A CA 1
ATOM 663 C C . GLY A 1 87 ? 5.854 3.900 1.290 1.00 75.12 87 GLY A C 1
ATOM 664 O O . GLY A 1 87 ? 5.430 3.293 2.274 1.00 75.12 87 GLY A O 1
ATOM 665 N N . LEU A 1 88 ? 6.480 5.075 1.421 1.00 80.06 88 LEU A N 1
ATOM 666 C CA . LEU A 1 88 ? 6.713 5.709 2.729 1.00 80.06 88 LEU A CA 1
ATOM 667 C C . LEU A 1 88 ? 5.409 6.130 3.423 1.00 80.06 88 LEU A C 1
ATOM 669 O O . LEU A 1 88 ? 5.289 6.001 4.644 1.00 80.06 88 LEU A O 1
ATOM 673 N N . ILE A 1 89 ? 4.415 6.592 2.659 1.00 82.19 89 ILE A N 1
ATOM 674 C CA . ILE A 1 89 ? 3.108 6.996 3.202 1.00 82.19 89 ILE A CA 1
ATOM 675 C C . ILE A 1 89 ? 2.390 5.796 3.836 1.00 82.19 89 ILE A C 1
ATOM 677 O O . ILE A 1 89 ? 1.801 5.933 4.910 1.00 82.19 89 ILE A O 1
ATOM 681 N N . LEU A 1 90 ? 2.479 4.611 3.225 1.00 78.06 90 LEU A N 1
ATOM 682 C CA . LEU A 1 90 ? 1.907 3.376 3.776 1.00 78.06 90 LEU A CA 1
ATOM 683 C C . LEU A 1 90 ? 2.508 3.014 5.141 1.00 78.06 90 LEU A C 1
ATOM 685 O O . LEU A 1 90 ? 1.771 2.673 6.070 1.00 78.06 90 LEU A O 1
ATOM 689 N N . VAL A 1 91 ? 3.828 3.146 5.295 1.00 75.88 91 VAL A N 1
ATOM 690 C CA . VAL A 1 91 ? 4.513 2.907 6.577 1.00 75.88 91 VAL A CA 1
ATOM 691 C C . VAL A 1 91 ? 4.068 3.925 7.630 1.00 75.88 91 VAL A C 1
ATOM 693 O O . VAL A 1 91 ? 3.744 3.548 8.759 1.00 75.88 91 VAL A O 1
ATOM 696 N N . ALA A 1 92 ? 3.987 5.207 7.265 1.00 79.69 92 ALA A N 1
ATOM 697 C CA . ALA A 1 92 ? 3.514 6.255 8.167 1.00 79.69 92 ALA A CA 1
ATOM 698 C C . ALA A 1 92 ? 2.064 6.010 8.627 1.00 79.69 92 ALA A C 1
ATOM 700 O O . ALA A 1 92 ? 1.759 6.138 9.817 1.00 79.69 92 ALA A O 1
ATOM 701 N N . LEU A 1 93 ? 1.184 5.587 7.713 1.00 79.38 93 LEU A N 1
ATOM 702 C CA . LEU A 1 93 ? -0.202 5.236 8.024 1.00 79.38 93 LEU A CA 1
ATOM 703 C C . LEU A 1 93 ? -0.284 4.043 8.987 1.00 79.38 93 LEU A C 1
ATOM 705 O O . LEU A 1 93 ? -1.057 4.078 9.947 1.00 79.38 93 LEU A O 1
ATOM 709 N N . PHE A 1 94 ? 0.537 3.010 8.780 1.00 79.50 94 PHE A N 1
ATOM 710 C CA . PHE A 1 94 ? 0.600 1.861 9.683 1.00 79.50 94 PHE A CA 1
ATOM 711 C C . PHE A 1 94 ? 1.020 2.272 11.101 1.00 79.50 94 PHE A C 1
ATOM 713 O O . PHE A 1 94 ? 0.386 1.864 12.079 1.00 79.50 94 PHE A O 1
ATOM 720 N N . ILE A 1 95 ? 2.045 3.120 11.230 1.00 79.69 95 ILE A N 1
ATOM 721 C CA . ILE A 1 95 ? 2.497 3.643 12.529 1.00 79.69 95 ILE A CA 1
ATOM 722 C C . ILE A 1 95 ? 1.378 4.447 13.202 1.00 79.69 95 ILE A C 1
ATOM 724 O O . ILE A 1 95 ? 1.080 4.223 14.378 1.00 79.69 95 ILE A O 1
ATOM 728 N N . TYR A 1 96 ? 0.712 5.332 12.457 1.00 80.56 96 TYR A N 1
ATOM 729 C CA . TYR A 1 96 ? -0.392 6.143 12.968 1.00 80.56 96 TYR A CA 1
ATOM 730 C C . TYR A 1 96 ? -1.537 5.284 13.526 1.00 80.56 96 TYR A C 1
ATOM 732 O O . TYR A 1 96 ? -1.983 5.498 14.657 1.00 80.56 96 TYR A O 1
ATOM 740 N N . ILE A 1 97 ? -1.963 4.257 12.782 1.00 78.75 97 ILE A N 1
ATOM 741 C CA . ILE A 1 97 ? -3.011 3.327 13.223 1.00 78.75 97 ILE A CA 1
ATOM 742 C C . ILE A 1 97 ? -2.589 2.605 14.513 1.00 78.75 97 ILE A C 1
ATOM 744 O O . ILE A 1 97 ? -3.371 2.548 15.466 1.00 78.75 97 ILE A O 1
ATOM 748 N N . ASN A 1 98 ? -1.350 2.108 14.596 1.00 77.50 98 ASN A N 1
ATOM 749 C CA . ASN A 1 98 ? -0.843 1.434 15.798 1.00 77.50 98 ASN A CA 1
ATOM 750 C C . ASN A 1 98 ? -0.849 2.349 17.033 1.00 77.50 98 ASN A C 1
ATOM 752 O O . ASN A 1 98 ? -1.271 1.928 18.114 1.00 77.50 98 ASN A O 1
ATOM 756 N N . ILE A 1 99 ? -0.432 3.610 16.881 1.00 78.19 99 ILE A N 1
ATOM 757 C CA . ILE A 1 99 ? -0.466 4.596 17.970 1.00 78.19 99 ILE A CA 1
ATOM 758 C C . ILE A 1 99 ? -1.909 4.808 18.444 1.00 78.19 99 ILE A C 1
ATOM 760 O O . ILE A 1 99 ? -2.179 4.716 19.645 1.00 78.19 99 ILE A O 1
ATOM 764 N N . LEU A 1 100 ? -2.859 5.020 17.529 1.00 75.56 100 LEU A N 1
ATOM 765 C CA . LEU A 1 100 ? -4.269 5.210 17.887 1.00 75.56 100 LEU A CA 1
ATOM 766 C C . LEU A 1 100 ? -4.849 4.018 18.662 1.00 75.56 100 LEU A C 1
ATOM 768 O O . LEU A 1 100 ? -5.515 4.213 19.686 1.00 75.56 100 LEU A O 1
ATOM 772 N N . PHE A 1 101 ? -4.573 2.788 18.219 1.00 73.19 101 PHE A N 1
ATOM 773 C CA . PHE A 1 101 ? -5.031 1.577 18.908 1.00 73.19 101 PHE A CA 1
ATOM 774 C C . PHE A 1 101 ? -4.448 1.454 20.321 1.00 73.19 101 PHE A C 1
ATOM 776 O O . PHE A 1 101 ? -5.190 1.184 21.274 1.00 73.19 101 PHE A O 1
ATOM 783 N N . ASN A 1 102 ? -3.146 1.701 20.477 1.00 72.69 102 ASN A N 1
ATOM 784 C CA . ASN A 1 102 ? -2.471 1.627 21.773 1.00 72.69 102 ASN A CA 1
ATOM 785 C C . ASN A 1 102 ? -2.973 2.702 22.745 1.00 72.69 102 ASN A C 1
ATOM 787 O O . ASN A 1 102 ? -3.214 2.413 23.918 1.00 72.69 102 ASN A O 1
ATOM 791 N N . THR A 1 103 ? -3.225 3.919 22.257 1.00 70.56 103 THR A N 1
ATOM 792 C CA . THR A 1 103 ? -3.694 5.014 23.115 1.00 70.56 103 THR A CA 1
ATOM 793 C C . THR A 1 103 ? -5.104 4.740 23.655 1.00 70.56 103 THR A C 1
ATOM 795 O O . THR A 1 103 ? -5.352 4.931 24.845 1.00 70.56 103 THR A O 1
ATOM 798 N N . LYS A 1 104 ? -6.023 4.193 22.839 1.00 62.59 104 LYS A N 1
ATOM 799 C CA . LYS A 1 104 ? -7.377 3.815 23.302 1.00 62.59 104 LYS A CA 1
ATOM 800 C C . LYS A 1 104 ? -7.355 2.755 24.405 1.00 62.59 104 LYS A C 1
ATOM 802 O O . LYS A 1 104 ? -8.096 2.886 25.378 1.00 62.59 104 LYS A O 1
ATOM 807 N N . LYS A 1 105 ? -6.489 1.741 24.289 1.00 61.22 105 LYS A N 1
ATOM 808 C CA . LYS A 1 105 ? -6.312 0.715 25.332 1.00 61.22 105 LYS A CA 1
ATOM 809 C C . LYS A 1 105 ? -5.867 1.350 26.653 1.00 61.22 105 LYS A C 1
ATOM 811 O O . LYS A 1 105 ? -6.425 1.032 27.701 1.00 61.22 105 LYS A O 1
ATOM 816 N N . THR A 1 106 ? -4.927 2.291 26.593 1.00 60.03 106 THR A N 1
ATOM 817 C CA . THR A 1 106 ? -4.411 3.003 27.769 1.00 60.03 106 THR A CA 1
ATOM 818 C C . THR A 1 106 ? -5.484 3.842 28.467 1.00 60.03 106 THR A C 1
ATOM 820 O O . THR A 1 106 ? -5.571 3.800 29.694 1.00 60.03 106 THR A O 1
ATOM 823 N N . TYR A 1 107 ? -6.350 4.548 27.729 1.00 63.28 107 TYR A N 1
ATOM 824 C CA . TYR A 1 107 ? -7.446 5.313 28.343 1.00 63.28 107 TYR A CA 1
ATOM 825 C C . TYR A 1 107 ? -8.473 4.421 29.047 1.00 63.28 107 TYR A C 1
ATOM 827 O O . TYR A 1 107 ? -8.885 4.739 30.161 1.00 63.28 107 TYR A O 1
ATOM 835 N N . THR A 1 108 ? -8.854 3.287 28.449 1.00 71.38 108 THR A N 1
ATOM 836 C CA . THR A 1 108 ? -9.789 2.342 29.084 1.00 71.38 108 THR A CA 1
ATOM 837 C C . THR A 1 108 ? -9.209 1.750 30.370 1.00 71.38 108 THR A C 1
ATOM 839 O O . THR A 1 108 ? -9.903 1.703 31.383 1.00 71.38 108 THR A O 1
ATOM 842 N N . VAL A 1 109 ? -7.929 1.360 30.368 1.00 68.06 109 VAL A N 1
ATOM 843 C CA . VAL A 1 109 ? -7.263 0.819 31.567 1.00 68.06 109 VAL A CA 1
ATOM 844 C C . VAL A 1 109 ? -7.136 1.886 32.656 1.00 68.06 109 VAL A C 1
ATOM 846 O O . VAL A 1 109 ? -7.436 1.616 33.817 1.00 68.06 109 VAL A O 1
ATOM 849 N N . LYS A 1 110 ? -6.755 3.116 32.293 1.00 72.38 110 LYS A N 1
ATOM 850 C CA . LYS A 1 110 ? -6.620 4.221 33.251 1.00 72.38 110 LYS A CA 1
ATOM 851 C C . LYS A 1 110 ? -7.969 4.635 33.853 1.00 72.38 110 LYS A C 1
ATOM 853 O O . LYS A 1 110 ? -8.039 4.922 35.044 1.00 72.38 110 LYS A O 1
ATOM 858 N N . SER A 1 111 ? -9.035 4.624 33.052 1.00 76.12 111 SER A N 1
ATOM 859 C CA . SER A 1 111 ? -10.403 4.889 33.512 1.00 76.12 111 SER A CA 1
ATOM 860 C C . SER A 1 111 ? -10.900 3.816 34.484 1.00 76.12 111 SER A C 1
ATOM 862 O O . SER A 1 111 ? -11.439 4.161 35.533 1.00 76.12 111 SER A O 1
ATOM 864 N N . LEU A 1 112 ? -10.656 2.534 34.189 1.00 76.44 112 LEU A N 1
ATOM 865 C CA . LEU A 1 112 ? -11.015 1.434 35.084 1.00 76.44 112 LEU A CA 1
ATOM 866 C C . LEU A 1 112 ? -10.247 1.508 36.413 1.00 76.44 112 LEU A C 1
ATOM 868 O O . LEU A 1 112 ? -10.853 1.389 37.474 1.00 76.44 112 LEU A O 1
ATOM 872 N N . ALA A 1 113 ? -8.935 1.764 36.362 1.00 75.00 113 ALA A N 1
ATOM 873 C CA . ALA A 1 113 ? -8.097 1.887 37.554 1.00 75.00 113 ALA A CA 1
ATOM 874 C C . ALA A 1 113 ? -8.552 3.035 38.473 1.00 75.00 113 ALA A C 1
ATOM 876 O O . ALA A 1 113 ? -8.634 2.854 39.686 1.00 75.00 113 ALA A O 1
ATOM 877 N N . HIS A 1 114 ? -8.912 4.190 37.903 1.00 78.00 114 HIS A N 1
ATOM 878 C CA . HIS A 1 114 ? -9.456 5.311 38.672 1.00 78.00 114 HIS A CA 1
ATOM 879 C C . HIS A 1 114 ? -10.807 4.967 39.324 1.00 78.00 114 HIS A C 1
ATOM 881 O O . HIS A 1 114 ? -11.054 5.350 40.465 1.00 78.00 114 HIS A O 1
ATOM 887 N N . ASN A 1 115 ? -11.671 4.218 38.627 1.00 79.75 115 ASN A N 1
ATOM 888 C CA . ASN A 1 115 ? -12.981 3.832 39.156 1.00 79.75 115 ASN A CA 1
ATOM 889 C C . ASN A 1 115 ? -12.861 2.853 40.338 1.00 79.75 115 ASN A C 1
ATOM 891 O O . ASN A 1 115 ? -13.547 3.019 41.342 1.00 79.75 115 ASN A O 1
ATOM 895 N N . ILE A 1 116 ? -11.945 1.880 40.255 1.00 80.88 116 ILE A N 1
ATOM 896 C CA . ILE A 1 116 ? -11.669 0.928 41.346 1.00 80.88 116 ILE A CA 1
ATOM 897 C C . ILE A 1 116 ? -11.089 1.656 42.567 1.00 80.88 116 ILE A C 1
ATOM 899 O O . ILE A 1 116 ? -11.580 1.467 43.673 1.00 80.88 116 ILE A O 1
ATOM 903 N N . GLN A 1 117 ? -10.131 2.570 42.371 1.00 81.25 117 GLN A N 1
ATOM 904 C CA . GLN A 1 117 ? -9.593 3.388 43.469 1.00 81.25 117 GLN A CA 1
ATOM 905 C C . GLN A 1 117 ? -10.656 4.274 44.139 1.00 81.25 117 GLN A C 1
ATOM 907 O O . GLN A 1 117 ? -10.583 4.529 45.343 1.00 81.25 117 GLN A O 1
ATOM 912 N N . GLY A 1 118 ? -11.641 4.757 43.374 1.00 78.88 118 GLY A N 1
ATOM 913 C CA . GLY A 1 118 ? -12.786 5.492 43.911 1.00 78.88 118 GLY A CA 1
ATOM 914 C C . GLY A 1 118 ? -13.684 4.622 44.794 1.00 78.88 118 GLY A C 1
ATOM 915 O O . GLY A 1 118 ? -14.098 5.071 45.862 1.00 78.88 118 GLY A O 1
ATOM 916 N N . ILE A 1 119 ? -13.933 3.375 44.382 1.00 79.44 119 ILE A N 1
ATOM 917 C CA . ILE A 1 119 ? -14.708 2.394 45.157 1.00 79.44 119 ILE A CA 1
ATOM 918 C C . ILE A 1 119 ? -13.962 2.001 46.438 1.00 79.44 119 ILE A C 1
ATOM 920 O O . ILE A 1 119 ? -14.572 2.020 47.503 1.00 79.44 119 ILE A O 1
ATOM 924 N N . ASP A 1 120 ? -12.654 1.739 46.372 1.00 80.56 120 ASP A N 1
ATOM 925 C CA . ASP A 1 120 ? -11.841 1.414 47.555 1.00 80.56 120 ASP A CA 1
ATOM 926 C C . ASP A 1 120 ? -11.870 2.549 48.587 1.00 80.56 120 ASP A C 1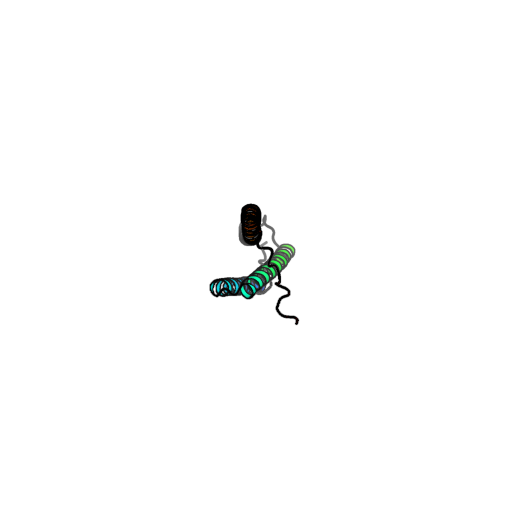
ATOM 928 O O . ASP A 1 120 ? -12.071 2.311 49.777 1.00 80.56 120 ASP A O 1
ATOM 932 N N . LYS A 1 121 ? -11.743 3.809 48.142 1.00 80.50 121 LYS A N 1
ATOM 933 C CA . LYS A 1 121 ? -11.883 4.970 49.035 1.00 80.50 121 LYS A CA 1
ATOM 934 C C . LYS A 1 121 ? -13.269 5.054 49.664 1.00 80.50 121 LYS A C 1
ATOM 936 O O . LYS A 1 121 ? -13.356 5.354 50.851 1.00 80.50 121 LYS A O 1
ATOM 941 N N . LE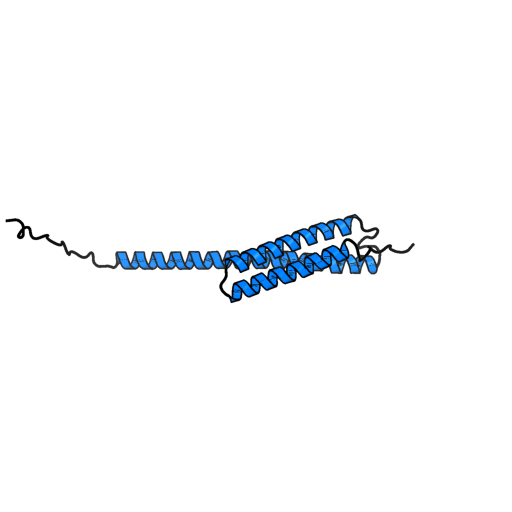U A 1 122 ? -14.324 4.796 48.889 1.00 77.56 122 LEU A N 1
ATOM 942 C CA . LEU A 1 122 ? -15.694 4.828 49.390 1.00 77.56 122 LEU A CA 1
ATOM 943 C C . LEU A 1 122 ? -15.898 3.754 50.466 1.00 77.56 122 LEU A C 1
ATOM 945 O O . LEU A 1 122 ? -16.385 4.083 51.542 1.00 77.56 122 LEU A O 1
ATOM 949 N N . LEU A 1 123 ? -15.442 2.521 50.217 1.00 75.38 123 LEU A N 1
ATOM 950 C CA . LEU A 1 123 ? -15.529 1.387 51.144 1.00 75.38 123 LEU A CA 1
ATOM 951 C C . LEU A 1 123 ? -14.789 1.635 52.467 1.00 75.38 123 LEU A C 1
ATOM 953 O O . LEU A 1 123 ? -15.299 1.256 53.514 1.00 75.38 123 LEU A O 1
ATOM 957 N N . ILE A 1 124 ? -13.636 2.313 52.441 1.00 76.38 124 ILE A N 1
ATOM 958 C CA . ILE A 1 124 ? -12.883 2.673 53.658 1.00 76.38 124 ILE A CA 1
ATOM 959 C C . ILE A 1 124 ? -13.580 3.798 54.448 1.00 76.38 124 ILE A C 1
ATOM 961 O O . ILE A 1 124 ? -13.426 3.888 55.663 1.00 76.38 124 ILE A O 1
ATOM 965 N N . THR A 1 125 ? -14.345 4.665 53.777 1.00 74.56 125 THR A N 1
ATOM 966 C CA . THR A 1 125 ? -15.111 5.747 54.428 1.00 74.56 125 THR A CA 1
ATOM 967 C C . THR A 1 125 ? -16.512 5.345 54.877 1.00 74.56 125 THR A C 1
ATOM 969 O O . THR A 1 125 ? -17.163 6.130 55.570 1.00 74.56 125 THR A O 1
ATOM 972 N N . LEU A 1 126 ? -16.998 4.156 54.499 1.00 70.56 126 LEU A N 1
ATOM 973 C CA . LEU A 1 126 ? -18.275 3.670 55.007 1.00 70.56 126 LEU A CA 1
ATOM 974 C C . LEU A 1 126 ? -18.128 3.390 56.509 1.00 70.56 126 LEU A C 1
ATOM 976 O O . LEU A 1 126 ? -17.198 2.684 56.903 1.00 70.56 126 LEU A O 1
ATOM 980 N N . PRO A 1 127 ? -19.022 3.924 57.362 1.00 68.44 127 PRO A N 1
ATOM 981 C CA . PRO A 1 127 ? -19.069 3.494 58.748 1.00 68.44 127 PRO A CA 1
ATOM 982 C C . PRO A 1 127 ? -19.332 1.988 58.747 1.00 68.44 127 PRO A C 1
ATOM 984 O O . PRO A 1 127 ? -20.281 1.529 58.112 1.00 68.44 127 PRO A O 1
ATOM 987 N N . GLU A 1 128 ? -18.469 1.223 59.412 1.00 64.44 128 GLU A N 1
ATOM 988 C CA . GLU A 1 128 ? -18.658 -0.211 59.615 1.00 64.44 128 GLU A CA 1
ATOM 989 C C . GLU A 1 128 ? -20.053 -0.400 60.229 1.00 64.44 128 GLU A C 1
ATOM 991 O O . GLU A 1 128 ? -20.299 0.023 61.364 1.00 64.44 128 GLU A O 1
ATOM 996 N N . SER A 1 129 ? -21.012 -0.913 59.447 1.00 54.97 129 SER A N 1
ATOM 997 C CA . SER A 1 129 ? -22.386 -1.060 59.917 1.00 54.97 129 SER A CA 1
ATOM 998 C C . SER A 1 129 ? -22.384 -2.098 61.032 1.00 54.97 129 SER A C 1
ATOM 1000 O O . SER A 1 129 ? -22.344 -3.302 60.778 1.00 54.97 129 SER A O 1
ATOM 1002 N N . LYS A 1 130 ? -22.415 -1.630 62.281 1.00 50.66 130 LYS A N 1
ATOM 1003 C CA . LYS A 1 130 ? -22.624 -2.453 63.474 1.00 50.66 130 LYS A CA 1
ATOM 1004 C C . LYS A 1 130 ? -24.088 -2.880 63.593 1.00 50.66 130 LYS A C 1
ATOM 1006 O O . LYS A 1 130 ? -24.681 -2.734 64.652 1.00 50.66 130 LYS A O 1
ATOM 1011 N N . ASP A 1 131 ? -24.651 -3.449 62.538 1.00 54.00 131 ASP A N 1
ATOM 1012 C CA . ASP A 1 131 ? -25.941 -4.122 62.620 1.00 54.00 131 ASP A CA 1
ATOM 1013 C C . ASP A 1 131 ? -25.675 -5.623 62.632 1.00 54.00 131 ASP A C 1
ATOM 1015 O O . ASP A 1 131 ? -25.777 -6.339 61.636 1.00 54.00 131 ASP A O 1
ATOM 1019 N N . ASN A 1 132 ? -25.273 -6.088 63.817 1.00 47.69 132 ASN A N 1
ATOM 1020 C CA . ASN A 1 132 ? -25.409 -7.482 64.206 1.00 47.69 132 ASN A CA 1
ATOM 1021 C C . ASN A 1 132 ? -26.905 -7.801 64.122 1.00 47.69 132 ASN A C 1
ATOM 1023 O O . ASN A 1 132 ? -27.672 -7.451 65.020 1.00 47.69 132 ASN A O 1
ATOM 1027 N N . TYR A 1 133 ? -27.333 -8.432 63.030 1.00 56.88 133 TYR A N 1
ATOM 1028 C CA . TYR A 1 133 ? -28.661 -9.019 62.951 1.00 56.88 133 TYR A CA 1
ATOM 1029 C C . TYR A 1 133 ? -28.682 -10.207 63.917 1.00 56.88 133 TYR A C 1
ATOM 1031 O O . TYR A 1 133 ? -28.320 -11.333 63.575 1.00 56.88 133 TYR A O 1
ATOM 1039 N N . SER A 1 134 ? -29.032 -9.925 65.170 1.00 49.84 134 SER A N 1
ATOM 1040 C CA . SER A 1 134 ? -29.380 -10.924 66.168 1.00 49.84 134 SER A CA 1
ATOM 1041 C C . SER A 1 134 ? -30.589 -11.677 65.625 1.00 49.84 134 SER A C 1
ATOM 1043 O O . SER A 1 134 ? -31.712 -11.189 65.705 1.00 49.84 134 SER A O 1
ATOM 1045 N N . ILE A 1 135 ? -30.357 -12.837 65.006 1.00 58.09 135 ILE A N 1
ATOM 1046 C CA . ILE A 1 135 ? -31.421 -13.795 64.711 1.00 58.09 135 ILE A CA 1
ATOM 1047 C C . ILE A 1 135 ? -32.018 -14.167 66.067 1.00 58.09 135 ILE A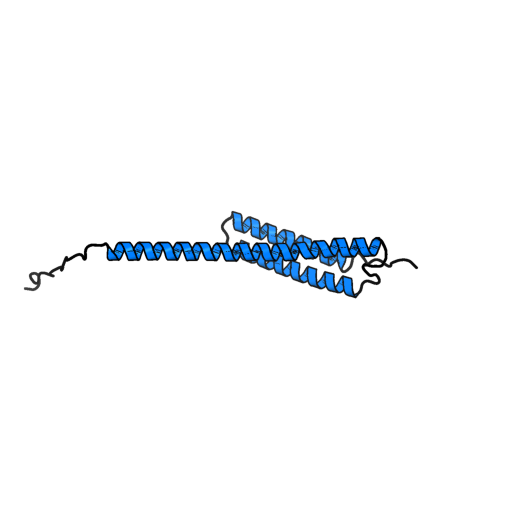 C 1
ATOM 1049 O O . ILE A 1 135 ? -31.424 -14.932 66.832 1.00 58.09 135 ILE A O 1
ATOM 1053 N N . ASP A 1 136 ? -33.149 -13.549 66.386 1.00 51.78 136 ASP A N 1
ATOM 1054 C CA . ASP A 1 136 ? -33.883 -13.811 67.606 1.00 51.78 136 ASP A CA 1
ATOM 1055 C C . ASP A 1 136 ? -34.365 -15.263 67.548 1.00 51.78 136 ASP A C 1
ATOM 1057 O O . ASP A 1 136 ? -35.163 -15.648 66.687 1.00 51.78 136 ASP A O 1
ATOM 1061 N N . LYS A 1 137 ? -33.823 -16.109 68.428 1.00 56.38 137 LYS A N 1
ATOM 1062 C CA . LYS A 1 137 ? -34.197 -17.525 68.565 1.00 56.38 137 LYS A CA 1
ATOM 1063 C C . LYS A 1 137 ? -35.550 -17.660 69.276 1.00 56.38 137 LYS A C 1
ATOM 1065 O O . LYS A 1 137 ? -35.693 -18.483 70.172 1.00 56.38 137 LYS A O 1
ATOM 1070 N N . GLN A 1 138 ? -36.533 -16.855 68.887 1.00 56.03 138 GLN A N 1
ATOM 1071 C CA . GLN A 1 138 ? -37.879 -16.862 69.461 1.00 56.03 138 GLN A CA 1
ATOM 1072 C C . GLN A 1 138 ? -38.916 -17.538 68.547 1.00 56.03 138 GLN A C 1
ATOM 1074 O O . GLN A 1 138 ? -40.101 -17.527 68.849 1.00 56.03 138 GLN A O 1
ATOM 1079 N N . PHE A 1 139 ? -38.478 -18.150 67.438 1.00 51.06 139 PHE A N 1
ATOM 1080 C CA . PHE A 1 139 ? -39.345 -18.837 66.467 1.00 51.06 139 PHE A CA 1
ATOM 1081 C C . PHE A 1 139 ? -39.124 -20.358 66.373 1.00 51.06 139 PHE A C 1
ATOM 1083 O O . PHE A 1 139 ? -39.536 -20.983 65.399 1.00 51.06 139 PHE A O 1
ATOM 1090 N N . ILE A 1 140 ? -38.462 -20.957 67.367 1.00 47.16 140 ILE A N 1
ATOM 1091 C CA . ILE A 1 140 ? -38.338 -22.416 67.500 1.00 47.16 140 ILE A CA 1
ATOM 1092 C C . ILE A 1 140 ? -38.709 -22.786 68.944 1.00 47.16 140 ILE A C 1
ATOM 1094 O O . ILE A 1 140 ? -37.837 -23.087 69.757 1.00 47.16 140 ILE A O 1
ATOM 1098 N N . GLU A 1 141 ? -39.999 -22.666 69.262 1.00 48.03 141 GLU A N 1
ATOM 1099 C CA . GLU A 1 141 ? -40.655 -23.527 70.260 1.00 48.03 141 GLU A CA 1
ATOM 1100 C C . GLU A 1 141 ? -41.155 -24.799 69.566 1.00 48.03 141 GLU A C 1
ATOM 1102 O O . GLU A 1 141 ? -41.662 -24.683 68.424 1.00 48.03 141 GLU A O 1
#

Sequence (141 aa):
MGIEPVNPFELPLLNTVILLSSGATITYAHHSLIKGDRKGAIYGTIFTVLLASIFTFFQGVEYSVSSFTISDGVFGTCFFFGTGFHGLILVALFIYINILFNTKKTYTVKSLAHNIQGIDKLLITLPESKDNYSIDKQFIE

Foldseek 3Di:
DDFDDDDCVPLVVVLVVLQVVLVVLCVQLVVCVVVVNPVSVVVSPVSSLVSLVVSVVSVVVCQVPGPDACPPPPVRVVVCVVVVVVNVVSVVVVVVVVVVVVVVVVVVVVVVVVVVVVVVVVVVPDDPPPPPPPPPPPPPD

Secondary structure (DSSP, 8-state):
----PPPTTSHHHHHHHHHHHHHHHHHHHHHHHHTT-HHHHHHHHHHHHHHHHHHHHHHHHHHHH-S--TTSHHHHHHHHHHHHHHHHHHHHHHHHHHHHHHHHHHHHHHHHHHHHHHHHHHHHHS----------S-S--